Protein AF-A0A813BPJ1-F1 (afdb_monomer)

Mean predicted aligned error: 8.62 Å

Solvent-accessible surface area (backbone atoms only — not comparable to full-atom values): 6706 Å² total; per-residue (Å²): 138,91,81,83,89,78,49,73,61,59,54,52,50,57,46,38,72,72,47,52,63,63,65,71,55,65,67,56,56,69,64,44,70,58,56,96,72,25,23,36,58,51,67,54,97,51,35,38,38,31,37,40,43,56,75,46,45,51,69,56,48,52,56,36,52,53,49,52,36,44,77,70,72,32,88,58,46,70,39,80,62,70,81,47,57,37,78,45,57,46,81,48,54,32,34,46,36,52,86,90,34,74,62,38,53,49,52,48,46,65,57,61,72,69,123

InterPro domains:
  IPR020103 Pseudouridine synthase, catalytic domain superfamily [SSF55120] (45-98)

pLDDT: mean 78.33, std 15.53, range [41.19, 95.75]

Secondary structure (DSSP, 8-state):
-------HHHHHHHHHHHH--HHHHHTSPTT-EEETTEEEEEEETTEEEEEEPTTS-HHHHHHHHHHHHHHTT----EEE-S---TT--EEEEEEE--TTSHHHHHHHHHHHS--

Structure (mmCIF, N/CA/C/O backbone):
data_AF-A0A813BPJ1-F1
#
_entry.id   AF-A0A813BPJ1-F1
#
loop_
_atom_site.group_PDB
_atom_site.id
_atom_site.type_symbol
_atom_site.label_atom_id
_atom_site.label_alt_id
_atom_site.label_comp_id
_atom_site.label_asym_id
_atom_site.label_entity_id
_atom_site.label_seq_id
_atom_site.pdbx_PDB_ins_code
_atom_site.Cartn_x
_atom_site.Cartn_y
_atom_site.Cartn_z
_atom_site.occupancy
_atom_site.B_iso_or_equiv
_atom_site.auth_seq_id
_atom_site.auth_comp_id
_atom_site.auth_asym_id
_atom_site.auth_atom_id
_atom_site.pdbx_PDB_model_num
ATOM 1 N N . MET A 1 1 ? -15.796 0.833 -38.493 1.00 41.19 1 MET A N 1
ATOM 2 C CA . MET A 1 1 ? -14.442 1.277 -38.100 1.00 41.19 1 MET A CA 1
ATOM 3 C C . MET A 1 1 ? -14.179 0.801 -36.680 1.00 41.19 1 MET A C 1
ATOM 5 O O . MET A 1 1 ? -14.626 1.434 -35.736 1.00 41.19 1 MET A O 1
ATOM 9 N N . ALA A 1 2 ? -13.561 -0.371 -36.545 1.00 45.31 2 ALA A N 1
ATOM 10 C CA . ALA A 1 2 ? -13.230 -0.993 -35.267 1.00 45.31 2 ALA A CA 1
ATOM 11 C C . ALA A 1 2 ? -11.776 -0.644 -34.928 1.00 45.31 2 ALA A C 1
ATOM 13 O O . ALA A 1 2 ? -10.876 -0.997 -35.687 1.00 45.31 2 ALA A O 1
ATOM 14 N N . ARG A 1 3 ? -11.544 0.096 -33.842 1.00 44.00 3 ARG A N 1
ATOM 15 C CA . ARG A 1 3 ? -10.200 0.474 -33.387 1.00 44.00 3 ARG A CA 1
ATOM 16 C C . ARG A 1 3 ? -10.057 0.129 -31.905 1.00 44.00 3 ARG A C 1
ATOM 18 O O . ARG A 1 3 ? -10.956 0.422 -31.127 1.00 44.00 3 ARG A O 1
ATOM 25 N N . ALA A 1 4 ? -8.902 -0.452 -31.584 1.00 45.38 4 ALA A N 1
ATOM 26 C CA . ALA A 1 4 ? -8.324 -0.658 -30.256 1.00 45.38 4 ALA A CA 1
ATOM 27 C C . ALA A 1 4 ? -8.887 -1.808 -29.390 1.00 45.38 4 ALA A C 1
ATOM 29 O O . ALA A 1 4 ? -9.444 -1.597 -28.320 1.00 45.38 4 ALA A O 1
ATOM 30 N N . ARG A 1 5 ? -8.626 -3.052 -29.814 1.00 46.97 5 ARG A N 1
ATOM 31 C CA . ARG A 1 5 ? -8.328 -4.177 -28.900 1.00 46.97 5 ARG A CA 1
ATOM 32 C C . ARG A 1 5 ? -6.811 -4.441 -28.884 1.00 46.97 5 ARG A C 1
ATOM 34 O O . ARG A 1 5 ? -6.386 -5.571 -29.075 1.00 46.97 5 ARG A O 1
ATOM 41 N N . GLN A 1 6 ? -5.996 -3.390 -28.776 1.00 47.72 6 GLN A N 1
ATOM 42 C CA . GLN A 1 6 ? -4.553 -3.565 -28.594 1.00 47.72 6 GLN A CA 1
ATOM 43 C C . GLN A 1 6 ? -4.288 -3.836 -27.111 1.00 47.72 6 GLN A C 1
ATOM 45 O O . GLN A 1 6 ? -4.420 -2.952 -26.270 1.00 47.72 6 GLN A O 1
ATOM 50 N N . ASP A 1 7 ? -4.067 -5.121 -26.850 1.00 56.56 7 ASP A N 1
ATOM 51 C CA . ASP A 1 7 ? -3.147 -5.692 -25.874 1.00 56.56 7 ASP A CA 1
ATOM 52 C C . ASP A 1 7 ? -3.085 -5.096 -24.463 1.00 56.56 7 ASP A C 1
ATOM 54 O O . ASP A 1 7 ? -2.148 -4.411 -24.056 1.00 56.56 7 ASP A O 1
ATOM 58 N N . THR A 1 8 ? -4.027 -5.526 -23.625 1.00 56.34 8 THR A N 1
ATOM 59 C CA . THR A 1 8 ? -3.821 -5.525 -22.169 1.00 56.34 8 THR A CA 1
ATOM 60 C C . THR A 1 8 ? -2.585 -6.338 -21.759 1.00 56.34 8 THR A C 1
AT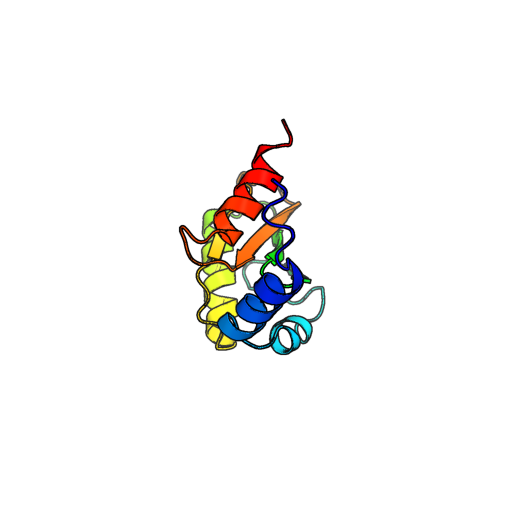OM 62 O O . THR A 1 8 ? -2.003 -6.054 -20.716 1.00 56.34 8 THR A O 1
ATOM 65 N N . SER A 1 9 ? -2.178 -7.323 -22.569 1.00 56.72 9 SER A N 1
ATOM 66 C CA . SER A 1 9 ? -0.966 -8.137 -22.392 1.00 56.72 9 SER A CA 1
ATOM 67 C C . SER A 1 9 ? 0.306 -7.311 -22.548 1.00 56.72 9 SER A C 1
ATOM 69 O O . SER A 1 9 ? 1.106 -7.283 -21.622 1.00 56.72 9 SER A O 1
ATOM 71 N N . GLU A 1 10 ? 0.465 -6.585 -23.659 1.00 61.44 10 GLU A N 1
ATOM 72 C CA . GLU A 1 10 ? 1.652 -5.748 -23.908 1.00 61.44 10 GLU A CA 1
ATOM 73 C C . GLU A 1 10 ? 1.782 -4.634 -22.872 1.00 61.44 10 GLU A C 1
ATOM 75 O O . GLU A 1 10 ? 2.883 -4.322 -22.420 1.00 61.44 10 GLU A O 1
ATOM 80 N N . LEU A 1 11 ? 0.654 -4.054 -22.449 1.00 59.91 11 LEU A N 1
ATOM 81 C CA . LEU A 1 11 ? 0.657 -3.038 -21.406 1.00 59.91 11 LEU A CA 1
ATOM 82 C C . LEU A 1 11 ? 1.074 -3.658 -20.064 1.00 59.91 11 LEU A C 1
ATOM 84 O O . LEU A 1 11 ? 1.956 -3.127 -19.403 1.00 59.91 11 LEU A O 1
ATOM 88 N N . ALA A 1 12 ? 0.525 -4.816 -19.686 1.00 57.03 12 ALA A N 1
ATOM 89 C CA . ALA A 1 12 ? 0.938 -5.531 -18.476 1.00 57.03 12 ALA A CA 1
ATOM 90 C C . ALA A 1 12 ? 2.422 -5.939 -18.501 1.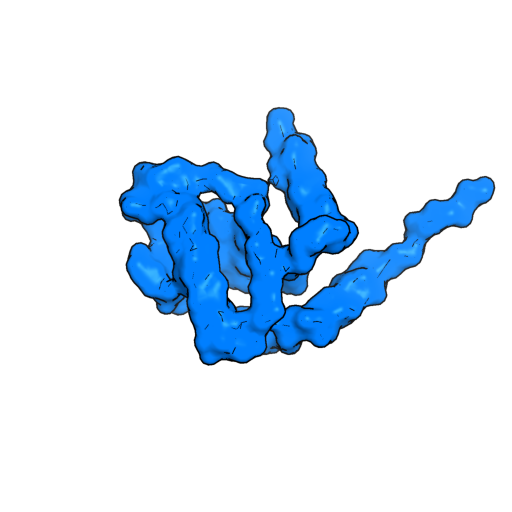00 57.03 12 ALA A C 1
ATOM 92 O O . ALA A 1 12 ? 3.095 -5.878 -17.474 1.00 57.03 12 ALA A O 1
ATOM 93 N N . GLU A 1 13 ? 2.939 -6.329 -19.663 1.00 61.19 13 GLU A N 1
ATOM 94 C CA . GLU A 1 13 ? 4.316 -6.779 -19.853 1.00 61.19 13 GLU A CA 1
ATOM 95 C C . GLU A 1 13 ? 5.309 -5.611 -19.840 1.00 61.19 13 GLU A C 1
ATOM 97 O O . GLU A 1 13 ? 6.286 -5.648 -19.094 1.00 61.19 13 GLU A O 1
ATOM 102 N N . SER A 1 14 ? 4.992 -4.508 -20.524 1.00 61.19 14 SER A N 1
ATOM 103 C CA . SER A 1 14 ? 5.755 -3.256 -20.442 1.00 61.19 14 SER A CA 1
ATOM 104 C C . SER A 1 14 ? 5.826 -2.721 -19.013 1.00 61.19 14 SER A C 1
ATOM 106 O O . SER A 1 14 ? 6.836 -2.134 -18.623 1.00 61.19 14 SER A O 1
ATOM 108 N N . LEU A 1 15 ? 4.768 -2.913 -18.226 1.00 58.75 15 LEU A N 1
ATOM 109 C CA . LEU A 1 15 ? 4.733 -2.473 -16.839 1.00 58.75 15 LEU A CA 1
ATOM 110 C C . LEU A 1 15 ? 5.549 -3.381 -15.924 1.00 58.75 15 LEU A C 1
ATOM 112 O O . LEU A 1 15 ? 6.323 -2.865 -15.117 1.00 58.75 15 LEU A O 1
ATOM 116 N N . ARG A 1 16 ? 5.457 -4.707 -16.107 1.00 58.12 16 ARG A N 1
ATOM 117 C CA . ARG A 1 16 ? 6.349 -5.674 -15.444 1.00 58.12 16 ARG A CA 1
ATOM 118 C C . ARG A 1 16 ? 7.816 -5.337 -15.698 1.00 58.12 16 ARG A C 1
ATOM 120 O O . ARG A 1 16 ? 8.604 -5.363 -14.765 1.00 58.12 16 ARG A O 1
ATOM 127 N N . SER A 1 17 ? 8.181 -4.971 -16.926 1.00 58.53 17 SER A N 1
ATOM 128 C CA . SER A 1 17 ? 9.557 -4.576 -17.247 1.00 58.53 17 SER A CA 1
ATOM 129 C C . SER A 1 17 ? 9.970 -3.237 -16.625 1.00 58.53 17 SER A C 1
ATOM 131 O O . SER A 1 17 ? 11.155 -3.023 -16.389 1.00 58.53 17 SER A O 1
ATOM 133 N N . SER A 1 18 ? 9.023 -2.333 -16.355 1.00 57.12 18 SER A N 1
ATOM 134 C CA . SER A 1 18 ? 9.315 -0.988 -15.835 1.00 57.12 18 SER A CA 1
ATOM 135 C C . SER A 1 18 ? 9.428 -0.894 -14.311 1.00 57.12 18 SER A C 1
ATOM 137 O O . SER A 1 18 ? 9.949 0.099 -13.808 1.00 57.12 18 SER A O 1
ATOM 139 N N . TRP A 1 19 ? 8.935 -1.891 -13.570 1.00 59.78 19 TRP A N 1
ATOM 140 C CA . TRP A 1 19 ? 8.809 -1.813 -12.109 1.00 59.78 19 TRP A CA 1
ATOM 141 C C . TRP A 1 19 ? 9.805 -2.677 -11.336 1.00 59.78 19 TRP A C 1
ATOM 143 O O . TRP A 1 19 ? 9.853 -2.548 -10.122 1.00 59.78 19 TRP A O 1
ATOM 153 N N . GLY A 1 20 ? 10.621 -3.492 -12.007 1.00 53.88 20 GLY A N 1
ATOM 154 C CA . GLY A 1 20 ? 11.330 -4.615 -11.382 1.00 53.88 20 GLY A CA 1
ATOM 155 C C . GLY A 1 20 ? 10.534 -5.907 -11.575 1.00 53.88 20 GLY A C 1
ATOM 156 O O . GLY A 1 20 ? 9.322 -5.867 -11.808 1.00 53.88 20 GLY A O 1
ATOM 157 N N . THR A 1 21 ? 11.200 -7.061 -11.562 1.00 52.69 21 THR A N 1
ATOM 158 C CA . THR A 1 21 ? 10.522 -8.339 -11.799 1.00 52.69 21 THR A CA 1
ATOM 159 C C . THR A 1 21 ? 9.506 -8.576 -10.686 1.00 52.69 21 THR A C 1
ATOM 161 O O . THR A 1 21 ? 9.838 -8.552 -9.506 1.00 52.69 21 THR A O 1
ATOM 164 N N . ALA A 1 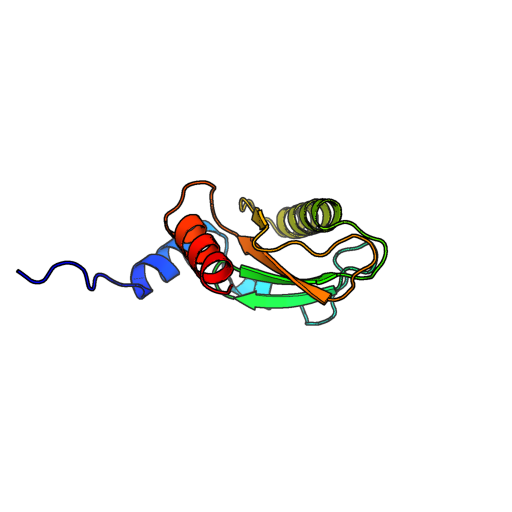22 ? 8.245 -8.813 -11.060 1.00 53.41 22 ALA A N 1
ATOM 165 C CA . ALA A 1 22 ? 7.182 -9.179 -10.121 1.00 53.41 22 ALA A CA 1
ATOM 166 C C . ALA A 1 22 ? 7.604 -10.331 -9.184 1.00 53.41 22 ALA A C 1
ATOM 168 O O . ALA A 1 22 ? 7.165 -10.357 -8.041 1.00 53.41 22 ALA A O 1
ATOM 169 N N . GLU A 1 23 ? 8.527 -11.192 -9.633 1.00 54.41 23 GLU A N 1
ATOM 170 C CA . GLU A 1 23 ? 9.191 -12.231 -8.837 1.00 54.41 23 GLU A CA 1
ATOM 171 C C . GLU A 1 23 ? 9.771 -11.717 -7.508 1.00 54.41 23 GLU A C 1
ATOM 173 O O . GLU A 1 23 ? 9.618 -12.386 -6.496 1.00 54.41 23 GLU A O 1
ATOM 178 N N . GLU A 1 24 ? 10.379 -10.528 -7.449 1.00 55.88 24 GLU A N 1
ATOM 179 C CA . GLU A 1 24 ? 10.979 -10.005 -6.207 1.00 55.88 24 GLU A CA 1
ATOM 180 C C . GLU A 1 24 ? 9.935 -9.528 -5.180 1.00 55.88 24 GLU A C 1
ATOM 182 O O . GLU A 1 24 ? 10.197 -9.549 -3.977 1.00 55.88 24 GLU A O 1
ATOM 187 N N . LEU A 1 25 ? 8.735 -9.142 -5.631 1.00 60.53 25 LEU A N 1
ATOM 188 C CA . LEU A 1 25 ? 7.588 -8.893 -4.746 1.00 60.53 25 LEU A CA 1
ATOM 189 C C . LEU A 1 25 ? 6.843 -10.182 -4.402 1.00 60.53 25 LEU A C 1
ATOM 191 O O . LEU A 1 25 ? 6.322 -10.307 -3.298 1.00 60.53 25 LEU A O 1
ATOM 195 N N . GLU A 1 26 ? 6.814 -11.149 -5.317 1.00 58.66 26 GLU A N 1
ATOM 196 C CA . GLU A 1 26 ? 6.284 -12.491 -5.069 1.00 58.66 26 GLU A CA 1
ATOM 197 C C . GLU A 1 26 ? 7.143 -13.286 -4.069 1.00 58.66 26 GLU A C 1
ATOM 199 O O . GLU A 1 26 ? 6.623 -14.191 -3.421 1.00 58.66 26 GLU A O 1
ATOM 204 N N . LEU A 1 27 ? 8.415 -12.912 -3.873 1.00 59.22 27 LEU A N 1
ATOM 205 C CA . LEU A 1 27 ? 9.275 -13.432 -2.801 1.00 59.22 27 LEU A CA 1
ATOM 206 C C . LEU A 1 27 ? 8.878 -12.944 -1.398 1.00 59.22 27 LEU A C 1
ATOM 208 O O . LEU A 1 27 ? 9.311 -13.542 -0.413 1.00 59.22 27 LEU A O 1
ATOM 212 N N . ALA A 1 28 ? 8.088 -11.871 -1.278 1.00 65.00 28 ALA A N 1
ATOM 213 C CA . ALA A 1 28 ? 7.552 -11.464 0.015 1.00 65.00 28 ALA A CA 1
ATOM 214 C C . ALA A 1 28 ? 6.452 -12.445 0.444 1.00 65.00 28 ALA A C 1
ATOM 216 O O . ALA A 1 28 ? 5.492 -12.694 -0.291 1.00 65.00 28 ALA A O 1
ATOM 217 N N . GLU A 1 29 ? 6.574 -12.998 1.648 1.00 71.94 29 GLU A N 1
ATOM 218 C CA . GLU A 1 29 ? 5.583 -13.930 2.181 1.00 71.94 29 GLU A CA 1
ATOM 219 C C . GLU A 1 29 ? 4.403 -13.175 2.798 1.00 71.94 29 GLU A C 1
ATOM 221 O O . GLU A 1 29 ? 4.576 -12.196 3.529 1.00 71.94 29 GLU A O 1
ATOM 226 N N . SER A 1 30 ? 3.177 -13.642 2.535 1.00 67.31 30 SER A N 1
ATOM 227 C CA . SER A 1 30 ? 1.970 -13.129 3.198 1.00 67.31 30 SER A CA 1
ATOM 228 C C . SER A 1 30 ? 2.164 -13.121 4.717 1.00 67.31 30 SER A C 1
ATOM 230 O O . SER A 1 30 ? 2.391 -14.166 5.322 1.00 67.31 30 SER A O 1
ATOM 232 N N . GLY A 1 31 ? 2.012 -11.953 5.339 1.00 68.88 31 GLY A N 1
ATOM 233 C CA . GLY A 1 31 ? 2.254 -11.746 6.767 1.00 68.88 31 GLY A CA 1
ATOM 234 C C . GLY A 1 31 ? 3.594 -11.089 7.104 1.00 68.88 31 GLY A C 1
ATOM 235 O O . GLY A 1 31 ? 3.801 -10.766 8.272 1.00 68.88 31 GLY A O 1
ATOM 236 N N . GLU A 1 32 ? 4.471 -10.833 6.127 1.00 84.44 32 GLU A N 1
ATOM 237 C CA . GLU A 1 32 ? 5.680 -10.033 6.348 1.00 84.44 32 GLU A CA 1
ATOM 238 C C . GLU A 1 32 ? 5.315 -8.638 6.891 1.00 84.44 32 GLU A C 1
ATOM 240 O O . GLU A 1 32 ? 4.398 -7.987 6.387 1.00 84.44 32 GLU A O 1
ATOM 245 N N . GLU A 1 33 ? 6.019 -8.158 7.918 1.00 85.38 33 GLU A N 1
ATOM 246 C CA . GLU A 1 33 ? 5.773 -6.830 8.483 1.00 85.38 33 GLU A CA 1
ATOM 247 C C . GLU A 1 33 ? 6.585 -5.756 7.738 1.00 85.38 33 GLU A C 1
ATOM 249 O O . GLU A 1 33 ? 7.814 -5.759 7.749 1.00 85.38 33 GLU A O 1
ATOM 254 N N . LEU A 1 34 ? 5.900 -4.775 7.145 1.00 85.25 34 LEU A N 1
ATOM 255 C CA . LEU A 1 34 ? 6.505 -3.601 6.495 1.00 85.25 34 LEU A CA 1
ATOM 256 C C . LEU A 1 34 ? 6.899 -2.504 7.510 1.00 85.25 34 LEU A C 1
ATOM 258 O O . LEU A 1 34 ? 7.391 -1.438 7.131 1.00 85.25 34 LEU A O 1
ATOM 262 N N . GLY A 1 35 ? 6.653 -2.755 8.799 1.00 84.38 35 GLY A N 1
ATOM 263 C CA . GLY A 1 35 ? 6.893 -1.859 9.927 1.00 84.38 35 GLY A CA 1
ATOM 264 C C . GLY A 1 35 ? 5.626 -1.187 10.460 1.00 84.38 35 GLY A C 1
ATOM 265 O O . GLY A 1 35 ? 4.673 -0.914 9.730 1.00 84.38 35 GLY A O 1
ATOM 266 N N . GLY A 1 36 ? 5.619 -0.894 11.764 1.00 81.62 36 GLY A N 1
ATOM 267 C CA . GLY A 1 36 ? 4.489 -0.236 12.431 1.00 81.62 36 GLY A CA 1
ATOM 268 C C . GLY A 1 36 ? 3.220 -1.095 12.477 1.00 81.62 36 GLY A C 1
ATOM 269 O O . GLY A 1 36 ? 2.120 -0.544 12.485 1.00 81.62 36 GLY A O 1
ATOM 270 N N . GLY A 1 37 ? 3.362 -2.426 12.455 1.00 86.88 37 GLY A N 1
ATOM 271 C CA . GLY A 1 37 ? 2.255 -3.381 12.405 1.00 86.88 37 GLY A CA 1
ATOM 272 C C . GLY A 1 37 ? 1.579 -3.505 11.036 1.00 86.88 37 GLY A C 1
ATOM 273 O O . GLY A 1 37 ? 0.516 -4.117 10.943 1.00 86.88 37 GLY A O 1
ATOM 274 N N . LEU A 1 38 ? 2.144 -2.906 9.981 1.00 92.25 38 LEU A N 1
ATOM 275 C CA . LEU A 1 38 ? 1.642 -3.021 8.612 1.00 92.25 38 LEU A CA 1
ATOM 276 C C . LEU A 1 38 ? 2.028 -4.385 8.032 1.00 92.25 38 LEU A C 1
ATOM 278 O O . LEU A 1 38 ? 3.213 -4.677 7.908 1.00 92.25 38 LEU A O 1
ATOM 282 N N . GLY A 1 39 ? 1.045 -5.197 7.649 1.00 92.69 39 GLY A N 1
ATOM 283 C CA . GLY A 1 39 ? 1.293 -6.524 7.076 1.00 92.69 39 GLY A CA 1
ATOM 284 C C . GLY A 1 39 ? 1.262 -6.534 5.549 1.00 92.69 39 GLY A C 1
ATOM 285 O O . GLY A 1 39 ? 0.401 -5.902 4.938 1.00 92.69 39 GLY A O 1
ATOM 286 N N . TYR A 1 40 ? 2.156 -7.286 4.921 1.00 91.88 40 TYR A N 1
ATOM 287 C CA . TYR A 1 40 ? 2.066 -7.646 3.511 1.00 91.88 40 TYR A CA 1
ATOM 288 C C . TYR A 1 40 ? 0.957 -8.685 3.329 1.00 91.88 40 TYR A C 1
ATOM 290 O O . TYR A 1 40 ? 0.892 -9.659 4.078 1.00 91.88 40 TYR A O 1
ATOM 298 N N . ILE A 1 41 ? 0.080 -8.490 2.343 1.00 92.31 41 ILE A N 1
ATOM 299 C CA . ILE A 1 41 ? -0.942 -9.489 1.985 1.00 92.31 41 ILE A CA 1
ATOM 300 C C . ILE A 1 41 ? -0.565 -10.191 0.685 1.00 92.31 41 ILE A C 1
ATOM 302 O O . ILE A 1 41 ? -0.692 -11.406 0.574 1.00 92.31 41 ILE A O 1
ATOM 306 N N . GLY A 1 42 ? -0.151 -9.417 -0.315 1.00 88.00 42 GLY A N 1
ATOM 307 C CA . GLY A 1 42 ? 0.121 -9.933 -1.645 1.00 88.00 42 GLY A CA 1
ATOM 308 C C . GLY A 1 42 ? 0.368 -8.817 -2.648 1.00 88.00 42 GLY A C 1
ATOM 309 O O . GLY A 1 42 ? -0.043 -7.670 -2.442 1.00 88.00 42 GLY A O 1
ATOM 310 N N . ALA A 1 43 ? 0.987 -9.174 -3.763 1.00 86.69 43 ALA A N 1
ATOM 311 C CA . ALA A 1 43 ? 1.197 -8.303 -4.901 1.00 86.69 43 ALA A CA 1
ATOM 312 C C . ALA A 1 43 ? 0.637 -8.944 -6.174 1.00 86.69 43 ALA A C 1
ATOM 314 O O . ALA A 1 43 ? 0.518 -10.161 -6.298 1.00 86.69 43 ALA A O 1
ATOM 315 N N . ALA A 1 44 ? 0.283 -8.092 -7.122 1.00 82.56 44 ALA A N 1
ATOM 316 C CA . ALA A 1 44 ? 0.014 -8.451 -8.503 1.00 82.56 44 ALA A CA 1
ATOM 317 C C . ALA A 1 44 ? 0.662 -7.377 -9.396 1.00 82.56 44 ALA A C 1
ATOM 319 O O . ALA A 1 44 ? 1.101 -6.342 -8.883 1.00 82.56 4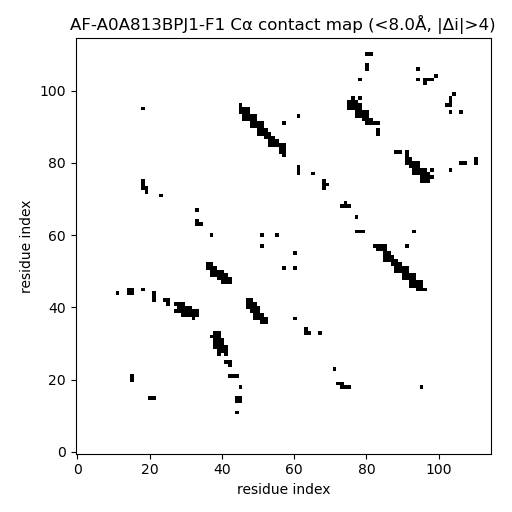4 ALA A O 1
ATOM 320 N N . PRO A 1 45 ? 0.732 -7.565 -10.726 1.00 76.06 45 PRO A N 1
ATOM 321 C CA . PRO A 1 45 ? 1.338 -6.572 -11.606 1.00 76.06 45 PRO A CA 1
ATOM 322 C C . PRO A 1 45 ? 0.743 -5.165 -11.405 1.00 76.06 45 PRO A C 1
ATOM 324 O O . PRO A 1 45 ? -0.394 -4.882 -11.785 1.00 76.06 45 PRO A O 1
ATOM 327 N N . GLY A 1 46 ? 1.524 -4.274 -10.790 1.00 79.19 46 GLY A N 1
ATOM 328 C CA . GLY A 1 46 ? 1.174 -2.862 -10.594 1.00 79.19 46 GLY A CA 1
ATOM 329 C C . GLY A 1 46 ? 0.306 -2.541 -9.401 1.00 79.19 46 GLY A C 1
ATOM 330 O O . GLY A 1 46 ? -0.148 -1.403 -9.276 1.00 79.19 46 GLY A O 1
ATOM 331 N N . ILE A 1 47 ? 0.058 -3.510 -8.526 1.00 86.31 47 ILE A N 1
ATOM 332 C CA . ILE A 1 47 ? -0.724 -3.288 -7.320 1.00 86.31 47 ILE A CA 1
ATOM 333 C C . ILE A 1 47 ? -0.204 -4.139 -6.166 1.00 86.31 47 ILE A C 1
ATOM 335 O O . ILE A 1 47 ? 0.136 -5.308 -6.320 1.00 86.31 47 ILE A O 1
ATOM 339 N N . LEU A 1 48 ? -0.168 -3.529 -4.994 1.00 90.00 48 LEU A N 1
ATOM 340 C CA . LEU A 1 48 ? 0.228 -4.131 -3.736 1.00 90.00 48 LEU A CA 1
ATOM 341 C C . LEU A 1 48 ? -0.945 -4.032 -2.761 1.00 90.00 48 LEU A C 1
ATOM 343 O O . LEU A 1 48 ? -1.559 -2.973 -2.627 1.00 90.00 48 LEU A O 1
ATOM 347 N N . ALA A 1 49 ? -1.254 -5.118 -2.064 1.00 92.62 49 ALA A N 1
ATOM 348 C CA . ALA A 1 49 ? -2.229 -5.129 -0.985 1.00 92.62 49 ALA A CA 1
ATOM 349 C C . ALA A 1 49 ? -1.511 -5.205 0.366 1.00 92.62 49 ALA A C 1
ATOM 351 O O . ALA A 1 49 ? -0.707 -6.110 0.604 1.00 92.62 49 ALA A O 1
ATOM 352 N N . VAL A 1 50 ? -1.835 -4.273 1.267 1.00 94.56 50 VAL A N 1
ATOM 353 C CA . VAL A 1 50 ? -1.297 -4.250 2.635 1.00 94.56 50 VAL A CA 1
ATOM 354 C C . VAL A 1 50 ? -2.407 -4.249 3.682 1.00 94.56 50 VAL A C 1
ATOM 356 O O . VAL A 1 50 ? -3.454 -3.623 3.507 1.00 94.56 50 VAL A O 1
ATOM 359 N N . ALA A 1 51 ? -2.173 -4.951 4.787 1.00 95.75 51 ALA A N 1
ATOM 360 C CA . ALA A 1 51 ? -3.031 -5.009 5.959 1.00 95.75 51 ALA A CA 1
ATOM 361 C C . ALA A 1 51 ? -2.697 -3.845 6.892 1.00 95.75 51 ALA A C 1
ATOM 363 O O . ALA A 1 51 ? -1.743 -3.898 7.668 1.00 95.75 51 ALA A O 1
ATOM 364 N N . LYS A 1 52 ? -3.489 -2.778 6.810 1.00 95.25 52 LYS A N 1
ATOM 365 C CA . LYS A 1 52 ? -3.362 -1.592 7.651 1.00 95.25 52 LYS A CA 1
ATOM 366 C C . LYS A 1 52 ? -3.945 -1.863 9.053 1.00 95.25 52 LYS A C 1
ATOM 368 O O . LYS A 1 52 ? -5.147 -2.140 9.146 1.00 95.25 52 LYS A O 1
ATOM 373 N N . PRO A 1 53 ? -3.173 -1.712 10.146 1.00 94.25 53 PRO A N 1
ATOM 374 C CA . PRO A 1 53 ? -3.713 -1.730 11.504 1.00 94.25 53 PRO A CA 1
ATOM 375 C C . PRO A 1 53 ? -4.503 -0.455 11.838 1.00 94.25 53 PRO A C 1
ATOM 377 O O . PRO A 1 53 ? -4.370 0.591 11.198 1.00 94.25 53 PRO A O 1
ATOM 380 N N . ALA A 1 54 ? -5.323 -0.527 12.884 1.00 94.44 54 ALA A N 1
ATOM 381 C CA . ALA A 1 54 ? -5.931 0.666 13.464 1.00 94.44 54 ALA A CA 1
ATOM 382 C C . ALA A 1 54 ? -4.853 1.550 14.119 1.00 94.44 54 ALA A C 1
ATOM 384 O O . ALA A 1 54 ? -3.878 1.047 14.672 1.00 94.44 54 ALA A O 1
ATOM 385 N N . GLY A 1 55 ? -5.038 2.869 14.075 1.00 93.94 55 GLY A N 1
ATOM 386 C CA . GLY A 1 55 ? -4.144 3.844 14.708 1.00 93.94 55 GLY A CA 1
ATOM 387 C C . GLY A 1 55 ? -3.084 4.453 13.786 1.00 93.94 55 GLY A C 1
ATOM 388 O O . GLY A 1 55 ? -2.430 5.410 14.190 1.00 93.94 55 GLY A O 1
ATOM 389 N N . ILE A 1 56 ? -2.949 3.981 12.541 1.00 93.94 56 ILE A N 1
ATOM 390 C CA . ILE A 1 56 ? -2.069 4.598 11.534 1.00 93.94 56 ILE A CA 1
ATOM 391 C C . ILE A 1 56 ? -2.883 5.260 10.420 1.00 93.94 56 ILE A C 1
ATOM 393 O O . ILE A 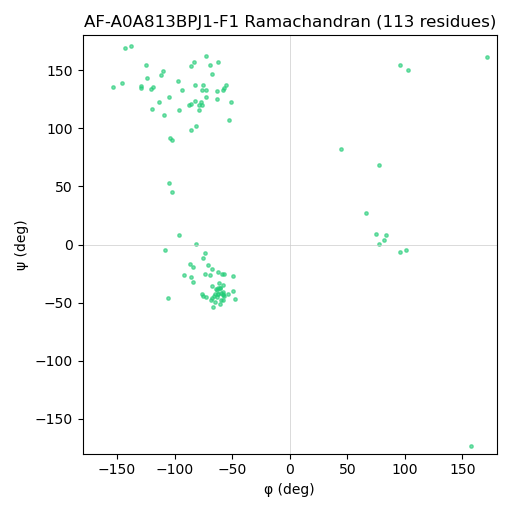1 56 ? -3.986 4.824 10.094 1.00 93.94 56 ILE A O 1
ATOM 397 N N . THR A 1 57 ? -2.370 6.334 9.822 1.00 94.56 57 THR A N 1
ATOM 398 C CA . THR A 1 57 ? -3.032 7.003 8.690 1.00 94.56 57 THR A CA 1
ATOM 399 C C . THR A 1 57 ? -2.706 6.304 7.373 1.00 94.56 57 THR A C 1
ATOM 401 O O . THR A 1 57 ? -1.684 5.628 7.251 1.00 94.56 57 THR A O 1
ATOM 404 N N . SER A 1 58 ? -3.557 6.479 6.358 1.00 93.94 58 SER A N 1
ATOM 405 C CA . SER A 1 58 ? -3.255 5.959 5.016 1.00 93.94 58 SER A CA 1
ATOM 406 C C . SER A 1 58 ? -1.978 6.593 4.446 1.00 93.94 58 SER A C 1
ATOM 408 O O . SER A 1 58 ? -1.218 5.935 3.752 1.00 93.94 58 SER A O 1
ATOM 410 N N . GLU A 1 59 ? -1.698 7.852 4.774 1.00 93.94 59 GLU A N 1
ATOM 411 C CA . GLU A 1 59 ? -0.488 8.573 4.377 1.00 93.94 59 GLU A CA 1
ATOM 412 C C . GLU A 1 59 ? 0.776 7.957 5.001 1.00 93.94 59 GLU A C 1
ATOM 414 O O . GLU A 1 59 ? 1.774 7.773 4.305 1.00 93.94 59 GLU A O 1
ATOM 419 N N . ALA A 1 60 ? 0.726 7.576 6.283 1.00 93.88 60 ALA A N 1
ATOM 420 C CA . ALA A 1 60 ? 1.828 6.875 6.942 1.00 93.88 60 ALA A CA 1
ATOM 421 C C . ALA A 1 60 ? 2.077 5.492 6.318 1.00 93.88 60 ALA A C 1
ATOM 423 O O . ALA A 1 60 ? 3.230 5.109 6.118 1.00 93.88 60 ALA A O 1
ATOM 424 N N . VAL A 1 61 ? 1.007 4.779 5.937 1.00 94.81 61 VAL A N 1
ATOM 425 C CA . VAL A 1 61 ? 1.110 3.517 5.184 1.00 94.81 61 VAL A CA 1
ATOM 426 C C . VAL A 1 61 ? 1.862 3.724 3.872 1.00 94.81 61 VAL A C 1
ATOM 428 O O . VAL A 1 61 ? 2.801 2.983 3.600 1.00 94.81 61 VAL A O 1
ATOM 431 N N . MET A 1 62 ? 1.521 4.753 3.088 1.00 94.25 62 MET A N 1
ATOM 432 C CA . MET A 1 62 ? 2.215 5.037 1.823 1.00 94.25 62 MET A CA 1
ATOM 433 C C . MET A 1 62 ? 3.720 5.266 2.036 1.00 94.25 62 MET A C 1
ATOM 435 O O . MET A 1 62 ? 4.538 4.747 1.282 1.00 94.25 62 MET A O 1
ATOM 439 N N . GLN A 1 63 ? 4.111 5.982 3.094 1.00 93.19 63 GLN A N 1
ATOM 440 C CA . GLN A 1 63 ? 5.528 6.200 3.416 1.00 93.19 63 GLN A CA 1
ATOM 441 C C . GLN A 1 63 ? 6.256 4.917 3.840 1.00 93.19 63 GLN A C 1
ATOM 443 O O . GLN A 1 63 ? 7.445 4.765 3.565 1.00 93.19 63 GLN A O 1
ATOM 448 N N . LEU A 1 64 ? 5.581 4.010 4.551 1.00 93.75 64 LEU A N 1
ATOM 449 C CA . LEU A 1 64 ? 6.142 2.708 4.928 1.00 93.75 64 LEU A CA 1
ATOM 450 C C . LEU A 1 64 ? 6.318 1.816 3.699 1.00 93.75 64 LEU A C 1
ATOM 452 O O . LEU A 1 64 ? 7.409 1.302 3.479 1.00 93.75 64 LEU A O 1
ATOM 456 N N . VAL A 1 65 ? 5.292 1.726 2.849 1.00 92.25 65 VAL A N 1
ATOM 457 C CA . VAL A 1 65 ? 5.334 0.961 1.596 1.00 92.25 65 VAL A CA 1
ATOM 458 C C . VAL A 1 65 ? 6.436 1.469 0.671 1.00 92.25 65 VAL A C 1
ATOM 460 O O . VAL A 1 65 ? 7.231 0.675 0.184 1.00 92.25 65 VAL A O 1
ATOM 463 N N . SER A 1 66 ? 6.541 2.786 0.465 1.00 91.25 66 SER A N 1
ATOM 464 C CA . SER A 1 66 ? 7.593 3.366 -0.380 1.00 91.25 66 SER A CA 1
ATOM 465 C C . SER A 1 66 ? 8.996 3.030 0.134 1.00 91.25 66 SER A C 1
ATOM 467 O O . SER A 1 66 ? 9.861 2.660 -0.656 1.00 91.25 66 SER A O 1
ATOM 469 N N . ARG A 1 67 ? 9.220 3.091 1.455 1.00 90.75 67 ARG A N 1
ATOM 470 C CA . ARG A 1 67 ? 10.501 2.695 2.062 1.00 90.75 67 ARG A CA 1
ATOM 471 C C . ARG A 1 67 ? 10.782 1.205 1.899 1.00 90.75 67 ARG A C 1
ATOM 473 O O . ARG A 1 67 ? 11.902 0.843 1.555 1.00 90.75 67 ARG A O 1
ATOM 480 N N . TRP A 1 68 ? 9.779 0.363 2.126 1.00 89.75 68 TRP A N 1
ATOM 481 C CA . TRP A 1 68 ? 9.887 -1.091 1.998 1.00 89.75 68 TRP A CA 1
ATOM 482 C C . TRP A 1 68 ? 10.200 -1.524 0.556 1.00 89.75 68 TRP A C 1
ATOM 484 O O . TRP A 1 68 ? 11.049 -2.391 0.349 1.00 89.75 68 TRP A O 1
ATOM 494 N N . LEU A 1 69 ? 9.589 -0.863 -0.435 1.00 86.81 69 LEU A N 1
ATOM 495 C CA . LEU A 1 69 ? 9.893 -1.028 -1.860 1.00 86.81 69 LEU A CA 1
ATOM 496 C C . LEU A 1 69 ? 11.321 -0.569 -2.189 1.00 86.81 69 LEU A C 1
ATOM 498 O O . LEU A 1 69 ? 12.091 -1.324 -2.779 1.00 86.81 69 LEU A O 1
ATOM 502 N N . ALA A 1 70 ? 11.714 0.628 -1.745 1.00 86.44 70 ALA A N 1
ATOM 503 C CA . ALA A 1 70 ? 13.049 1.168 -2.007 1.00 86.44 70 ALA A CA 1
ATOM 504 C C . ALA A 1 70 ? 14.172 0.288 -1.428 1.00 86.44 70 ALA A C 1
ATOM 506 O O . ALA A 1 70 ? 15.205 0.106 -2.068 1.00 86.44 70 ALA A O 1
ATOM 507 N N . GLN A 1 71 ? 13.966 -0.306 -0.246 1.00 85.94 71 GLN A N 1
ATOM 508 C CA . G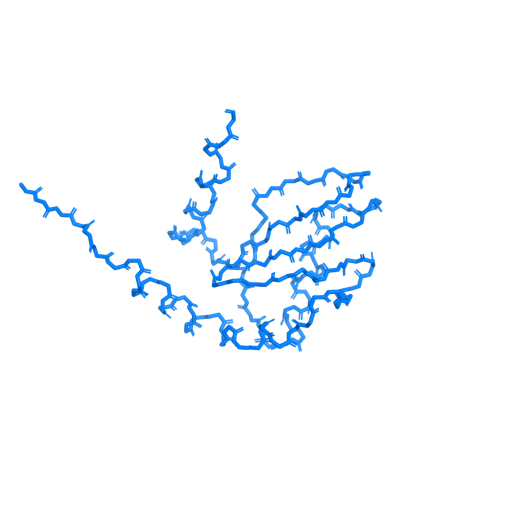LN A 1 71 ? 14.909 -1.257 0.367 1.00 85.94 71 GLN A CA 1
ATOM 509 C C . GLN A 1 71 ? 15.124 -2.524 -0.469 1.00 85.94 71 GLN A C 1
ATOM 511 O O . GLN A 1 71 ? 16.164 -3.164 -0.350 1.00 85.94 71 GLN A O 1
ATOM 516 N N . ARG A 1 72 ? 14.156 -2.865 -1.320 1.00 82.06 72 ARG A N 1
ATOM 517 C CA . ARG A 1 72 ? 14.199 -4.001 -2.245 1.00 82.06 72 ARG A CA 1
ATOM 518 C C . ARG A 1 72 ? 14.643 -3.604 -3.653 1.00 82.06 72 ARG A C 1
ATOM 520 O O . ARG A 1 72 ? 14.556 -4.411 -4.561 1.00 82.06 72 ARG A O 1
ATOM 527 N N . GLY A 1 73 ? 15.099 -2.365 -3.851 1.00 78.81 73 GLY A N 1
ATOM 528 C CA . GLY A 1 73 ? 15.539 -1.874 -5.159 1.00 78.81 73 GLY A CA 1
ATOM 529 C C . GLY A 1 73 ? 14.406 -1.411 -6.078 1.00 78.81 73 GLY A C 1
ATOM 530 O O . GLY A 1 73 ? 14.675 -0.976 -7.197 1.00 78.81 73 GLY A O 1
ATOM 531 N N . PHE A 1 74 ? 13.155 -1.419 -5.610 1.00 78.94 74 PHE A N 1
ATOM 532 C CA . PHE A 1 74 ? 12.023 -0.911 -6.377 1.00 78.94 74 PHE A CA 1
ATOM 533 C C . PHE A 1 74 ? 11.991 0.615 -6.318 1.00 78.94 74 PHE A C 1
ATOM 535 O O . PHE A 1 74 ? 11.750 1.210 -5.266 1.00 78.94 74 PHE A O 1
ATOM 542 N N . ASN A 1 75 ? 12.172 1.255 -7.471 1.00 72.06 75 ASN A N 1
ATOM 543 C CA . ASN A 1 75 ? 12.023 2.701 -7.633 1.00 72.06 75 ASN A CA 1
ATOM 544 C C . ASN A 1 75 ? 10.707 3.035 -8.353 1.00 72.06 75 ASN A C 1
ATOM 546 O O . ASN A 1 75 ? 10.693 3.685 -9.397 1.00 72.06 75 ASN A O 1
ATOM 550 N N . ALA A 1 76 ? 9.599 2.507 -7.829 1.00 71.06 76 ALA A N 1
ATOM 551 C CA . ALA A 1 76 ? 8.272 2.728 -8.384 1.00 71.06 76 ALA A CA 1
ATOM 552 C C . ALA A 1 76 ? 7.582 3.908 -7.688 1.00 71.06 76 ALA A C 1
ATOM 554 O O . ALA A 1 76 ? 7.525 3.980 -6.458 1.00 71.06 76 ALA A O 1
ATOM 555 N N . GLU A 1 77 ? 6.994 4.807 -8.476 1.00 84.38 77 GLU A N 1
ATOM 556 C CA . GLU A 1 77 ? 5.995 5.730 -7.945 1.00 84.38 77 GLU A CA 1
ATOM 557 C C . GLU A 1 77 ? 4.784 4.934 -7.455 1.00 84.38 77 GLU A C 1
ATOM 559 O O . GLU A 1 77 ? 4.264 4.061 -8.156 1.00 84.38 77 GLU A O 1
ATOM 564 N N . ILE A 1 78 ? 4.328 5.252 -6.245 1.00 89.75 78 ILE A N 1
ATOM 565 C CA . ILE A 1 78 ? 3.153 4.625 -5.654 1.00 89.75 78 ILE A CA 1
ATOM 566 C C . ILE A 1 78 ? 2.003 5.611 -5.526 1.00 89.75 78 ILE A C 1
ATOM 568 O O . ILE A 1 78 ? 2.177 6.791 -5.221 1.00 89.75 78 ILE A O 1
ATOM 572 N N . MET A 1 79 ? 0.797 5.093 -5.700 1.00 90.12 79 MET A N 1
ATOM 573 C CA . MET A 1 79 ? -0.438 5.849 -5.644 1.00 90.12 79 MET A CA 1
ATOM 574 C C . MET A 1 79 ? -1.433 5.181 -4.705 1.00 90.12 79 MET A C 1
ATOM 576 O O . MET A 1 79 ? -1.682 3.975 -4.747 1.00 90.12 79 MET A O 1
ATOM 580 N N . ARG A 1 80 ? -2.059 6.008 -3.871 1.00 90.25 80 ARG A N 1
ATOM 581 C CA . ARG A 1 80 ? -3.139 5.590 -2.987 1.00 90.25 80 ARG A CA 1
ATOM 582 C C . ARG A 1 80 ? -4.443 5.475 -3.781 1.00 90.25 80 ARG A C 1
ATOM 584 O O . ARG A 1 80 ? -4.911 6.475 -4.319 1.00 90.25 80 ARG A O 1
ATOM 591 N N . LEU A 1 81 ? -5.047 4.285 -3.810 1.00 87.62 81 LEU A N 1
ATOM 592 C CA . LEU A 1 81 ? -6.300 4.037 -4.545 1.00 87.62 81 LEU A CA 1
ATOM 593 C C . LEU A 1 81 ? -7.563 4.241 -3.700 1.00 87.62 81 LEU A C 1
ATOM 595 O O . LEU A 1 81 ? -8.625 4.558 -4.225 1.00 87.62 81 LEU A O 1
ATOM 599 N N . SER A 1 82 ? -7.456 4.081 -2.381 1.00 86.94 82 SER A N 1
ATOM 600 C CA . SER A 1 82 ? -8.559 4.276 -1.433 1.00 86.94 82 SER A CA 1
ATOM 601 C C . SER A 1 82 ? -8.051 4.906 -0.135 1.00 86.94 82 SER A C 1
ATOM 603 O O . SER A 1 82 ? -6.846 5.073 0.052 1.00 86.94 82 SER A O 1
ATOM 605 N N . ARG A 1 83 ? -8.941 5.354 0.755 1.00 89.81 83 ARG A N 1
ATOM 606 C CA . ARG A 1 83 ? -8.550 5.846 2.085 1.00 89.81 83 ARG A CA 1
ATOM 607 C C . ARG A 1 83 ? -9.199 4.985 3.149 1.00 89.81 83 ARG A C 1
ATOM 609 O O . ARG A 1 83 ? -10.395 4.734 3.077 1.00 89.81 83 ARG A O 1
ATOM 616 N N . LEU A 1 84 ? -8.415 4.625 4.155 1.00 91.12 84 LEU A N 1
ATOM 617 C CA . LEU A 1 84 ? -8.910 4.143 5.435 1.00 91.12 84 LEU A CA 1
ATOM 618 C C . LEU A 1 84 ? -8.547 5.183 6.491 1.00 91.12 84 LEU A C 1
ATOM 620 O O . LEU A 1 84 ? -7.363 5.504 6.663 1.00 91.12 84 LEU A O 1
ATOM 624 N N . ASP A 1 85 ? -9.549 5.701 7.196 1.00 93.25 85 ASP A N 1
ATOM 625 C CA . ASP A 1 85 ? -9.338 6.667 8.275 1.00 93.25 85 ASP A CA 1
ATOM 626 C C . ASP A 1 85 ? -8.500 6.043 9.397 1.00 93.25 85 ASP A C 1
ATOM 628 O O . ASP A 1 85 ? -8.426 4.821 9.523 1.00 93.25 85 ASP A O 1
ATOM 632 N N . ALA A 1 86 ? -7.833 6.868 10.205 1.00 92.19 86 ALA A N 1
ATOM 633 C CA . ALA A 1 86 ? -6.881 6.404 11.218 1.00 92.19 86 ALA A CA 1
ATOM 634 C C . ALA A 1 86 ? -7.384 5.240 12.108 1.00 92.19 86 ALA A C 1
ATOM 636 O O . ALA A 1 86 ? -6.646 4.263 12.235 1.00 92.19 86 ALA A O 1
ATOM 637 N N . PRO A 1 87 ? -8.610 5.256 12.672 1.00 95.00 87 PRO A N 1
ATOM 638 C CA . PRO A 1 87 ? -9.076 4.166 13.535 1.00 95.00 87 PRO A CA 1
ATOM 639 C C . PRO A 1 87 ? -9.478 2.896 12.770 1.00 95.00 87 PRO A C 1
ATOM 641 O O . PRO A 1 87 ? -9.694 1.857 13.385 1.00 95.00 87 PRO A O 1
ATOM 644 N N . THR A 1 88 ? -9.595 2.956 11.443 1.00 95.19 88 THR A N 1
ATOM 645 C CA . THR A 1 88 ? -10.051 1.834 10.622 1.00 95.19 88 THR A CA 1
ATOM 646 C C . THR A 1 88 ? -8.884 0.915 10.276 1.00 95.19 88 THR A C 1
ATOM 648 O O . THR A 1 88 ? -7.930 1.341 9.618 1.00 95.19 88 THR A O 1
ATOM 651 N N . SER A 1 89 ? -8.982 -0.353 10.670 1.00 95.44 89 SER A N 1
ATOM 652 C CA . SER A 1 89 ? -8.138 -1.428 10.150 1.00 95.44 89 SER A CA 1
ATOM 653 C C . SER A 1 89 ? -8.728 -2.009 8.863 1.00 95.44 89 SER A C 1
ATOM 655 O O . SER A 1 89 ? -9.938 -1.947 8.634 1.00 95.44 89 SER A O 1
ATOM 657 N N . GLY A 1 90 ? -7.880 -2.566 8.001 1.00 94.62 90 GLY A N 1
ATOM 658 C CA . GLY A 1 90 ? -8.342 -3.232 6.786 1.00 94.62 90 GLY A CA 1
ATOM 659 C C . GLY A 1 90 ? -7.291 -3.324 5.692 1.00 94.62 90 GLY A C 1
ATOM 660 O O . GLY A 1 90 ? -6.130 -2.970 5.88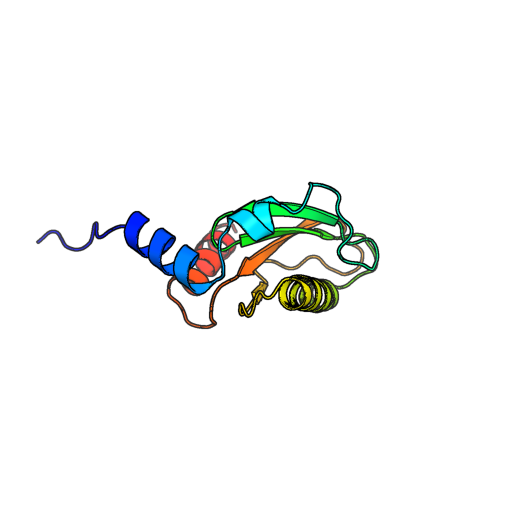1 1.00 94.62 90 GLY A O 1
ATOM 661 N N . VAL A 1 91 ? -7.719 -3.801 4.526 1.00 94.69 91 VAL A N 1
ATOM 662 C CA . VAL A 1 91 ? -6.861 -3.910 3.345 1.00 94.69 91 VAL A CA 1
ATOM 663 C C . VAL A 1 91 ? -6.789 -2.563 2.635 1.00 94.69 91 VAL A C 1
ATOM 665 O O . VAL A 1 91 ? -7.817 -2.019 2.231 1.00 94.69 91 VAL A O 1
ATOM 668 N N . LEU A 1 92 ? -5.577 -2.044 2.454 1.00 93.88 92 LEU A N 1
ATOM 669 C CA . LEU A 1 92 ? -5.317 -0.857 1.651 1.00 93.88 92 LEU A CA 1
ATOM 670 C C . LEU A 1 92 ? -4.595 -1.265 0.355 1.00 93.88 92 LEU A C 1
ATOM 672 O O . LEU A 1 92 ? -3.436 -1.674 0.411 1.00 93.88 92 LEU A O 1
ATOM 676 N N . PRO A 1 93 ? -5.247 -1.160 -0.814 1.00 92.56 93 PRO A N 1
ATOM 677 C CA . PRO A 1 93 ? -4.582 -1.344 -2.093 1.00 92.56 93 PRO A CA 1
ATOM 678 C C . PRO A 1 93 ? -3.745 -0.111 -2.459 1.00 92.56 93 PRO A C 1
ATOM 680 O O . PRO A 1 93 ? -4.215 1.032 -2.402 1.00 92.56 93 PRO A O 1
ATOM 683 N N . VAL A 1 94 ? -2.514 -0.368 -2.883 1.00 91.31 94 VAL A N 1
ATOM 684 C CA . VAL A 1 94 ? -1.524 0.613 -3.324 1.00 91.31 94 VAL A CA 1
ATOM 685 C C . VAL A 1 94 ? -1.171 0.308 -4.773 1.00 91.31 94 VAL A C 1
ATOM 687 O O . VAL A 1 94 ? -0.649 -0.762 -5.068 1.00 91.31 94 VAL A O 1
ATOM 690 N N . ALA A 1 95 ? -1.458 1.230 -5.689 1.00 89.31 95 ALA A N 1
ATOM 691 C CA . ALA A 1 95 ? -0.980 1.099 -7.061 1.00 89.31 95 ALA A CA 1
ATOM 692 C C . ALA A 1 95 ? 0.508 1.437 -7.113 1.00 89.31 95 ALA A C 1
ATOM 694 O O . ALA A 1 95 ? 0.938 2.426 -6.525 1.00 89.31 95 ALA A O 1
ATOM 695 N N . MET A 1 96 ? 1.268 0.647 -7.856 1.00 86.12 96 MET A N 1
ATOM 696 C CA . MET A 1 96 ? 2.639 0.950 -8.249 1.00 86.12 96 MET A CA 1
ATOM 697 C C . MET A 1 96 ? 2.550 1.421 -9.691 1.00 86.12 96 MET A C 1
ATOM 699 O O . MET A 1 96 ? 2.502 0.603 -10.596 1.00 86.12 96 MET A O 1
ATOM 703 N N . ALA A 1 97 ? 2.368 2.718 -9.909 1.00 77.88 97 ALA A N 1
ATOM 704 C CA . ALA A 1 97 ? 2.180 3.271 -11.241 1.00 77.88 97 ALA A CA 1
ATOM 705 C C . ALA A 1 97 ? 2.650 4.729 -11.267 1.00 77.88 97 ALA A C 1
ATOM 707 O O . ALA A 1 97 ? 2.263 5.492 -10.378 1.00 77.88 97 ALA A O 1
ATOM 708 N N . PRO A 1 98 ? 3.400 5.146 -12.305 1.00 75.06 98 PRO A N 1
ATOM 709 C CA . PRO A 1 98 ? 3.743 6.546 -12.502 1.00 75.06 98 PRO A CA 1
ATOM 710 C C . PRO A 1 98 ? 2.494 7.421 -12.543 1.00 75.06 98 PRO A C 1
ATOM 712 O O . PRO A 1 98 ? 1.487 7.080 -13.184 1.00 75.06 98 PRO A O 1
ATOM 715 N N . SER A 1 99 ? 2.567 8.564 -11.877 1.00 74.62 99 SER A N 1
ATOM 716 C CA . SER A 1 99 ? 1.507 9.563 -11.866 1.00 74.62 99 SER A CA 1
ATOM 717 C C . SER A 1 99 ? 1.194 10.013 -13.296 1.00 74.62 99 SER A C 1
ATOM 719 O O . SER A 1 99 ? 2.090 10.284 -14.090 1.00 74.62 99 SER A O 1
ATOM 721 N N . GLY A 1 100 ? -0.091 10.066 -13.657 1.00 72.50 100 GLY A N 1
ATOM 722 C CA . GLY A 1 100 ? -0.521 10.445 -15.011 1.00 72.50 100 GLY A CA 1
ATOM 723 C C . GLY A 1 100 ? -0.367 9.355 -16.082 1.00 72.50 100 GLY A C 1
ATOM 724 O O . GLY A 1 100 ? -0.730 9.592 -17.232 1.00 72.50 100 GLY A O 1
ATOM 725 N N . SER A 1 101 ? 0.116 8.158 -15.732 1.00 76.75 101 SER A N 1
ATOM 726 C CA . SER A 1 101 ? 0.096 7.009 -16.646 1.00 76.75 101 SER A CA 1
ATOM 727 C C . SER A 1 101 ? -1.331 6.492 -16.884 1.00 76.75 101 SER A C 1
ATOM 729 O O . SER A 1 101 ? -2.203 6.596 -16.018 1.00 76.75 101 SER A O 1
ATOM 731 N N . GLY A 1 102 ? -1.566 5.846 -18.033 1.00 76.19 102 GLY A N 1
ATOM 732 C CA . GLY A 1 102 ? -2.859 5.209 -18.331 1.00 76.19 102 GLY A CA 1
ATOM 733 C C . GLY A 1 102 ? -3.260 4.134 -17.310 1.00 76.19 102 GLY A C 1
ATOM 734 O O . GLY A 1 102 ? -4.443 3.906 -17.078 1.00 76.19 102 GLY A O 1
ATOM 735 N N . VAL A 1 103 ? -2.282 3.528 -16.639 1.00 75.38 103 VAL A N 1
ATOM 736 C CA . VAL A 1 103 ? -2.478 2.535 -15.573 1.00 75.38 103 VAL A CA 1
ATOM 737 C C . VAL A 1 103 ? -2.975 3.183 -14.295 1.00 75.38 103 VAL A C 1
ATOM 739 O O . VAL A 1 103 ? -3.925 2.695 -13.686 1.00 75.38 103 VAL A O 1
ATOM 742 N N . ALA A 1 104 ? -2.369 4.308 -13.910 1.00 78.69 104 ALA A N 1
ATOM 743 C CA . ALA A 1 104 ? -2.859 5.107 -12.800 1.00 78.69 104 ALA A CA 1
ATOM 744 C C . ALA A 1 104 ? -4.313 5.534 -13.052 1.00 78.69 104 ALA A C 1
ATOM 746 O O . ALA A 1 104 ? -5.161 5.365 -12.178 1.00 78.69 104 ALA A O 1
ATOM 747 N N . SER A 1 105 ? -4.630 5.991 -14.270 1.00 82.38 105 SER A N 1
ATOM 748 C CA . SER A 1 105 ? -6.005 6.324 -14.660 1.00 82.38 105 SER A CA 1
ATOM 749 C C . SER A 1 105 ? -6.942 5.116 -14.606 1.00 82.38 105 SER A C 1
ATOM 751 O O . SER A 1 105 ? -8.056 5.235 -14.104 1.00 82.38 105 SER A O 1
ATOM 753 N N . TRP A 1 106 ? -6.502 3.945 -15.070 1.00 83.94 106 TRP A N 1
ATOM 754 C CA . TRP A 1 106 ? -7.292 2.715 -15.003 1.00 83.94 106 TRP A CA 1
ATOM 755 C C . TRP A 1 106 ? -7.624 2.335 -13.559 1.00 83.94 106 TRP A C 1
ATOM 757 O O . TRP A 1 106 ? -8.789 2.105 -13.232 1.00 83.94 106 TRP A O 1
ATOM 767 N N . TYR A 1 107 ? -6.624 2.285 -12.675 1.00 85.25 107 TYR A N 1
ATOM 768 C CA . TYR A 1 107 ? -6.851 1.954 -11.270 1.00 85.25 107 TYR A CA 1
ATOM 769 C C . TYR A 1 107 ? -7.746 2.989 -10.585 1.00 85.25 107 TYR A C 1
ATOM 771 O O . TYR A 1 107 ? -8.679 2.613 -9.879 1.00 85.25 107 TYR A O 1
ATOM 779 N N . GLN A 1 108 ? -7.539 4.282 -10.842 1.00 84.50 108 GLN A N 1
ATOM 780 C CA . GLN A 1 108 ? -8.434 5.325 -10.339 1.00 84.50 108 GLN A CA 1
ATOM 781 C C . GLN A 1 108 ? -9.879 5.108 -10.80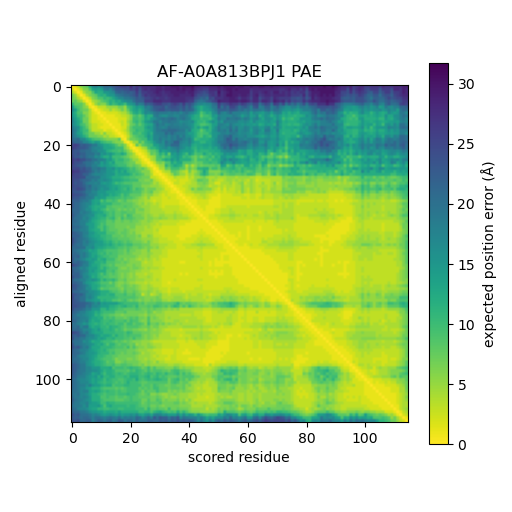2 1.00 84.50 108 GLN A C 1
ATOM 783 O O . GLN A 1 108 ? -10.790 5.199 -9.983 1.00 84.50 108 GLN A O 1
ATOM 788 N N . LEU A 1 109 ? -10.102 4.763 -12.075 1.00 85.56 109 LEU A N 1
ATOM 789 C CA . LEU A 1 109 ? -11.436 4.464 -12.598 1.00 85.56 109 LEU A CA 1
ATOM 790 C C . LEU A 1 109 ? -12.059 3.239 -11.922 1.00 85.56 109 LEU A C 1
ATOM 792 O O . LEU A 1 109 ? -13.214 3.313 -11.514 1.00 85.56 109 LEU A O 1
ATOM 796 N N . LEU A 1 110 ? -11.316 2.142 -11.748 1.00 83.81 110 LEU A N 1
ATOM 797 C CA . LEU A 1 110 ? -11.825 0.935 -11.082 1.00 83.81 110 LEU A CA 1
ATOM 798 C C . LEU A 1 110 ? -12.315 1.217 -9.657 1.00 83.81 110 LEU A C 1
ATOM 800 O O . LEU A 1 110 ? -13.368 0.720 -9.254 1.00 83.81 110 LEU A O 1
ATOM 804 N N . PHE A 1 111 ? -11.559 2.017 -8.906 1.00 81.94 111 PHE A N 1
ATOM 805 C CA . PHE A 1 111 ? -11.891 2.361 -7.524 1.00 81.94 111 PHE A CA 1
ATOM 806 C C . PHE A 1 111 ? -12.884 3.531 -7.412 1.00 81.94 111 PHE A C 1
ATOM 808 O O . PHE A 1 111 ? -13.559 3.648 -6.393 1.00 81.94 111 PHE A O 1
ATOM 815 N N . ALA A 1 112 ? -13.040 4.355 -8.454 1.00 79.69 112 ALA A N 1
ATOM 816 C CA . ALA A 1 112 ? -14.052 5.413 -8.521 1.00 79.69 112 ALA A CA 1
ATOM 817 C C . ALA A 1 112 ? -15.420 4.925 -9.029 1.00 79.69 112 ALA A C 1
ATOM 819 O O . ALA A 1 112 ? -16.444 5.505 -8.671 1.00 79.69 112 ALA A O 1
ATOM 820 N N . ALA A 1 113 ? -15.450 3.871 -9.852 1.00 70.19 113 ALA A N 1
ATOM 821 C CA . ALA A 1 113 ? -16.662 3.343 -10.484 1.00 70.19 113 ALA A CA 1
ATOM 822 C C . ALA A 1 113 ? -17.592 2.582 -9.523 1.00 70.19 113 ALA A C 1
ATOM 824 O O . ALA A 1 113 ? -18.699 2.210 -9.909 1.00 70.19 113 ALA A O 1
ATOM 825 N N . ARG A 1 114 ? -17.168 2.347 -8.277 1.00 57.69 114 ARG A N 1
ATOM 826 C CA . ARG A 1 114 ? -18.002 1.760 -7.224 1.00 57.69 114 ARG A CA 1
ATOM 827 C C . ARG A 1 114 ? -18.441 2.856 -6.253 1.00 57.69 114 ARG A C 1
ATOM 829 O O . ARG A 1 114 ? -17.730 3.155 -5.297 1.00 57.69 114 ARG A O 1
ATOM 836 N N . LYS A 1 115 ? -19.599 3.456 -6.522 1.00 48.81 115 LYS A N 1
ATOM 837 C CA . LYS A 1 115 ? -20.362 4.270 -5.568 1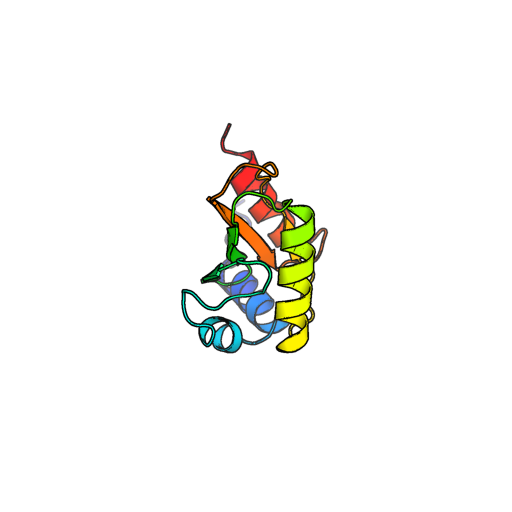.00 48.81 115 LYS A CA 1
ATOM 838 C C . LYS A 1 115 ? -21.760 3.702 -5.422 1.00 48.81 115 LYS A C 1
ATOM 840 O O . LYS A 1 115 ? -22.301 3.258 -6.457 1.00 48.81 115 LYS A O 1
#

Sequence (115 aa):
MARARQDTSELAESLRSSWGTAEELELAESGEELGGGLGYIGAAPGILAVAKPAGITSEAVMQLVSRWLAQRGFNAEIMRLSRLDAPTSGVLPVAMAPSGSGVASWYQLLFAARK

Foldseek 3Di:
DDDDPPDPPVVLVVQCVVFDHVVLQVVDDFQDDLDPRKTWHGDDRFKGKIWFAAQDWPVVVLVSVCVSCVVSVTPFDKDFQDTDGRRDTDITMIGRHPPPDVVVVVSNCVSVVPD

Radius of gyration: 14.91 Å; Cα contacts (8 Å, |Δi|>4): 168; chains: 1; bounding box: 36×24×53 Å

Nearest PDB structures (foldseek):
  6fuc-assembly1_A  TM=4.106E-01  e=1.310E+00  Streptomyces rimosus
  6n1p-assembly1_B  TM=3.480E-01  e=8.407E-01  Streptococcus pneumoniae G54
  6rku-assembly1_A  TM=2.601E-01  e=1.395E+00  Escherichia coli K-12
  6rks-assembly1_C  TM=3.166E-01  e=4.095E+00  Escherichia coli K-12

Organism: NCBI:txid1628268